Protein AF-A0A7C7FZT1-F1 (afdb_monomer_lite)

Radius of gyration: 14.27 Å; chains: 1; bounding box: 34×37×38 Å

Foldseek 3Di:
DDDLLAAEDQAAEEDAVTQFDNPPQCQDLVDLLSLLPDEPVRTDPVNVVQQVSSHEHHYQYCDAPVSQVNNVNSCVVRPGNYDYYHHQHHSPVVRVPDCSSLVVLVVVLVVVVTAYEYQDVSSCVPCVVVVRYDHD

Sequence (136 aa):
MRNRKTELIKPIFDLDGTVIIGKIGLFNWNNPKAILKLRPEHLTELGVRIKKSEKMFDILTARGSDEKVFIRKALEKIGMNVRRIITVGSKNKELNKNNRVPRKKQWIVKVIQRKLVDNEKRNLKGLIEIGLGELY

Structure (mmCIF, N/CA/C/O backbone):
data_AF-A0A7C7FZT1-F1
#
_entry.id   AF-A0A7C7FZT1-F1
#
loop_
_atom_site.group_PDB
_atom_site.id
_atom_site.type_symbol
_atom_site.label_atom_id
_atom_site.label_alt_id
_atom_site.label_comp_id
_atom_site.label_asym_id
_atom_site.label_entity_id
_atom_site.label_seq_id
_atom_site.pdbx_PDB_ins_code
_atom_site.Cartn_x
_atom_site.Cartn_y
_atom_site.Cartn_z
_atom_site.occupancy
_atom_site.B_iso_or_equiv
_atom_site.auth_seq_id
_atom_site.auth_comp_id
_atom_site.auth_asym_id
_atom_site.auth_atom_id
_atom_site.pdbx_PDB_model_num
ATOM 1 N N . MET A 1 1 ? -21.646 -4.422 20.039 1.00 50.84 1 MET A N 1
ATOM 2 C CA . MET A 1 1 ? -20.202 -4.278 19.718 1.00 50.84 1 MET A CA 1
ATOM 3 C C . MET A 1 1 ? -20.053 -4.071 18.216 1.00 50.84 1 MET A C 1
ATOM 5 O O . MET A 1 1 ? -20.695 -4.799 17.471 1.00 50.84 1 MET A O 1
ATOM 9 N N . ARG A 1 2 ? -19.271 -3.086 17.747 1.00 59.06 2 ARG A N 1
ATOM 10 C CA . ARG A 1 2 ? -19.012 -2.927 16.301 1.00 59.06 2 ARG A CA 1
ATOM 11 C C . ARG A 1 2 ? -18.162 -4.096 15.798 1.00 59.06 2 ARG A C 1
ATOM 13 O O . ARG A 1 2 ? -17.182 -4.465 16.444 1.00 59.06 2 ARG A O 1
ATOM 20 N N . ASN A 1 3 ? -18.537 -4.675 14.659 1.00 73.25 3 ASN A N 1
ATOM 21 C CA . ASN A 1 3 ? -17.762 -5.730 14.015 1.00 73.25 3 ASN A CA 1
ATOM 22 C C . ASN A 1 3 ? -16.466 -5.122 13.454 1.00 73.25 3 ASN A C 1
ATOM 24 O O . ASN A 1 3 ? -16.487 -4.428 12.438 1.00 73.25 3 ASN A O 1
ATOM 28 N N . ARG A 1 4 ? -15.329 -5.368 14.117 1.00 74.94 4 ARG A N 1
ATOM 29 C CA . ARG A 1 4 ? -14.021 -4.828 13.702 1.00 74.94 4 ARG A CA 1
ATOM 30 C C . ARG A 1 4 ? -13.681 -5.189 12.255 1.00 74.94 4 ARG A C 1
ATOM 32 O O . ARG A 1 4 ? -13.077 -4.373 11.566 1.00 74.94 4 ARG A O 1
ATOM 39 N N . LYS A 1 5 ? -14.161 -6.337 11.757 1.00 79.25 5 LYS A N 1
ATOM 40 C CA . LYS A 1 5 ? -13.930 -6.798 10.379 1.00 79.25 5 LYS A CA 1
ATOM 41 C C . LYS A 1 5 ? -14.558 -5.903 9.310 1.00 79.25 5 LYS A C 1
ATOM 43 O O . LYS A 1 5 ? -14.145 -5.979 8.159 1.00 79.25 5 LYS A O 1
ATOM 48 N N . THR A 1 6 ? -15.528 -5.059 9.659 1.00 86.44 6 THR A N 1
ATOM 49 C CA . THR A 1 6 ? -16.170 -4.123 8.720 1.00 86.44 6 THR A CA 1
ATOM 50 C C . THR A 1 6 ? -15.718 -2.676 8.913 1.00 86.44 6 THR A C 1
ATOM 52 O O . THR A 1 6 ? -16.095 -1.807 8.129 1.00 86.44 6 THR A O 1
ATOM 55 N N . GLU A 1 7 ? -14.907 -2.381 9.931 1.00 94.38 7 GLU A N 1
ATOM 56 C CA . GLU A 1 7 ? -14.340 -1.045 10.112 1.00 94.38 7 GLU A CA 1
ATOM 57 C C . GLU A 1 7 ? -13.169 -0.821 9.152 1.00 94.38 7 GLU A C 1
ATOM 59 O O . GLU A 1 7 ? -12.358 -1.716 8.936 1.00 94.38 7 GLU A O 1
ATOM 64 N N . LEU A 1 8 ? -13.061 0.384 8.589 1.00 96.19 8 LEU A N 1
ATOM 65 C CA . LEU A 1 8 ? -11.986 0.762 7.672 1.00 96.19 8 LEU A CA 1
ATOM 66 C C . LEU A 1 8 ? -10.910 1.576 8.397 1.00 96.19 8 LEU A C 1
ATOM 68 O O . LEU A 1 8 ? -11.200 2.607 9.006 1.00 96.19 8 LEU A O 1
ATOM 72 N N . ILE A 1 9 ? -9.652 1.171 8.248 1.00 96.81 9 ILE A N 1
ATOM 73 C CA . ILE A 1 9 ? -8.497 2.006 8.564 1.00 96.81 9 ILE A CA 1
ATOM 74 C C . ILE A 1 9 ? -8.459 3.164 7.561 1.00 96.81 9 ILE A C 1
ATOM 76 O O . ILE A 1 9 ? -8.377 2.956 6.349 1.00 96.81 9 ILE A O 1
ATOM 80 N N . LYS A 1 10 ? -8.573 4.397 8.072 1.00 95.62 10 LYS A N 1
ATOM 81 C CA . LYS A 1 10 ? -8.766 5.593 7.241 1.00 95.62 10 LYS A CA 1
ATOM 82 C C . LYS A 1 10 ? -7.615 5.859 6.262 1.00 95.62 10 LYS A C 1
ATOM 84 O O . LYS A 1 10 ? -7.943 6.199 5.131 1.00 95.62 10 LYS A O 1
ATOM 89 N N . PRO A 1 11 ? -6.322 5.714 6.596 1.00 97.69 11 PRO A N 1
ATOM 90 C CA . PRO A 1 11 ? -5.274 5.849 5.587 1.00 97.69 11 PRO A CA 1
ATOM 91 C C . PRO A 1 11 ? -5.383 4.834 4.440 1.00 97.69 11 PRO A C 1
ATOM 93 O O . PRO A 1 11 ? -6.028 3.790 4.562 1.00 97.69 11 PRO A O 1
ATOM 96 N N . ILE A 1 12 ? -4.762 5.161 3.312 1.00 98.44 12 ILE A N 1
ATOM 97 C CA . ILE A 1 12 ? -4.434 4.216 2.247 1.00 98.44 12 ILE A CA 1
ATOM 98 C C . ILE A 1 12 ? -2.929 3.954 2.294 1.00 98.44 12 ILE A C 1
ATOM 100 O O . ILE A 1 12 ? -2.147 4.876 2.519 1.00 98.44 12 ILE A O 1
ATOM 104 N N . PHE A 1 13 ? -2.523 2.701 2.124 1.00 98.56 13 PHE A N 1
ATOM 105 C CA . PHE A 1 13 ? -1.144 2.286 2.374 1.00 98.56 13 PHE A CA 1
ATOM 106 C C . PHE A 1 13 ? -0.439 1.908 1.078 1.00 98.56 13 PHE A C 1
ATOM 108 O O . PHE A 1 13 ? -1.012 1.196 0.250 1.00 98.56 13 PHE A O 1
ATOM 115 N N . ASP A 1 14 ? 0.812 2.324 0.900 1.00 97.94 14 ASP A N 1
ATOM 116 C CA . ASP A 1 14 ? 1.683 1.610 -0.027 1.00 97.94 14 ASP A CA 1
ATOM 117 C C . ASP A 1 14 ? 1.928 0.171 0.453 1.00 97.94 14 ASP A C 1
ATOM 119 O O . ASP A 1 14 ? 1.663 -0.192 1.599 1.00 97.94 14 ASP A O 1
ATOM 123 N N . LEU A 1 15 ? 2.380 -0.682 -0.460 1.00 96.19 15 LEU A N 1
ATOM 124 C CA . LEU A 1 15 ? 2.624 -2.086 -0.192 1.00 96.19 15 LEU A CA 1
ATOM 125 C C . LEU A 1 15 ? 4.107 -2.393 0.055 1.00 96.19 15 LEU A C 1
ATOM 127 O O . LEU A 1 15 ? 4.416 -3.113 1.001 1.00 96.19 15 LEU A O 1
ATOM 131 N N . ASP A 1 16 ? 5.000 -1.889 -0.795 1.00 93.44 16 ASP A N 1
ATOM 132 C CA . ASP A 1 16 ? 6.379 -2.357 -0.953 1.00 93.44 16 ASP A CA 1
ATOM 133 C C . ASP A 1 16 ? 7.344 -1.487 -0.141 1.00 93.44 16 ASP A C 1
ATOM 135 O O . ASP A 1 16 ? 7.685 -0.370 -0.512 1.00 93.44 16 ASP A O 1
ATOM 139 N N . GLY A 1 17 ? 7.777 -2.009 1.002 1.00 95.25 17 GLY A N 1
ATOM 140 C CA . GLY A 1 17 ? 8.531 -1.273 2.011 1.00 95.25 17 GLY A CA 1
ATOM 141 C C . GLY A 1 17 ? 7.653 -0.536 3.025 1.00 95.25 17 GLY A C 1
ATOM 142 O O . GLY A 1 17 ? 8.191 -0.045 4.012 1.00 95.25 17 GLY A O 1
ATOM 143 N N . THR A 1 18 ? 6.326 -0.517 2.841 1.00 97.94 18 THR A N 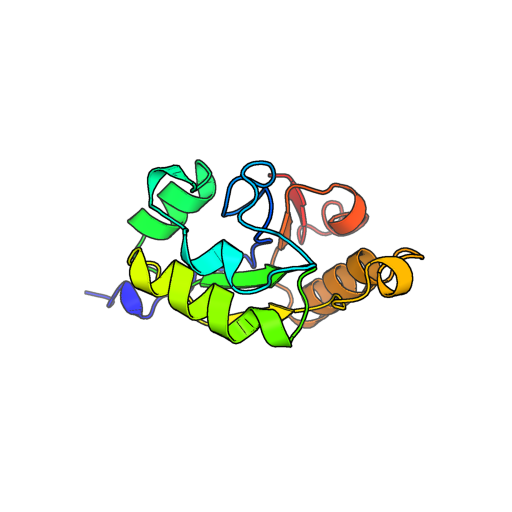1
ATOM 144 C CA . THR A 1 18 ? 5.369 0.069 3.797 1.00 97.94 18 THR A CA 1
ATOM 145 C C . THR A 1 18 ? 4.589 -0.976 4.585 1.00 97.94 18 THR A C 1
ATOM 147 O O . THR A 1 18 ? 4.684 -0.996 5.806 1.00 97.94 18 THR A O 1
ATOM 150 N N . VAL A 1 19 ? 3.828 -1.860 3.931 1.00 98.00 19 VAL A N 1
ATOM 151 C CA . VAL A 1 19 ? 3.086 -2.946 4.613 1.00 98.00 19 VAL A CA 1
ATOM 152 C C . VAL A 1 19 ? 3.903 -4.240 4.638 1.00 98.00 19 VAL A C 1
ATOM 154 O O . VAL A 1 19 ? 3.896 -4.968 5.630 1.00 98.00 19 VAL A O 1
ATOM 157 N N . ILE A 1 20 ? 4.626 -4.520 3.554 1.00 97.50 20 ILE A N 1
ATOM 158 C CA . ILE A 1 20 ? 5.512 -5.676 3.384 1.00 97.50 20 ILE A CA 1
ATOM 159 C C . ILE A 1 20 ? 6.942 -5.159 3.242 1.00 97.50 20 ILE A C 1
ATOM 161 O O . ILE A 1 20 ? 7.168 -4.119 2.634 1.00 97.50 20 ILE A O 1
ATOM 165 N N . ILE A 1 21 ? 7.925 -5.884 3.764 1.00 95.44 21 ILE A N 1
ATOM 166 C CA . ILE A 1 21 ? 9.342 -5.540 3.607 1.00 95.44 21 ILE A CA 1
ATOM 167 C C . ILE A 1 21 ? 9.724 -5.566 2.111 1.00 95.44 21 ILE A C 1
ATOM 169 O O . ILE A 1 21 ? 9.455 -6.538 1.411 1.00 95.44 21 ILE A O 1
ATOM 173 N N . GLY A 1 22 ? 10.367 -4.511 1.599 1.00 77.94 22 GLY A N 1
ATOM 174 C CA . GLY A 1 22 ? 10.545 -4.342 0.147 1.00 77.94 22 GLY A CA 1
ATOM 175 C C . GLY A 1 22 ? 11.739 -5.049 -0.509 1.00 77.94 22 GLY A C 1
ATOM 176 O O . GLY A 1 22 ? 11.797 -5.205 -1.727 1.00 77.94 22 GLY A O 1
ATOM 177 N N . LYS A 1 23 ? 12.705 -5.532 0.284 1.00 79.75 23 LYS A N 1
ATOM 178 C CA . LYS A 1 23 ? 13.981 -6.097 -0.214 1.00 79.75 23 LYS A CA 1
ATOM 179 C C . LYS A 1 23 ? 14.097 -7.624 -0.115 1.00 79.75 23 LYS A C 1
ATOM 181 O O . LYS A 1 23 ? 15.178 -8.167 -0.294 1.00 79.75 23 LYS A O 1
ATOM 186 N N . ILE A 1 24 ? 12.993 -8.326 0.130 1.00 85.00 24 ILE A N 1
ATOM 187 C CA . ILE A 1 24 ? 12.971 -9.792 0.333 1.00 85.00 24 ILE A C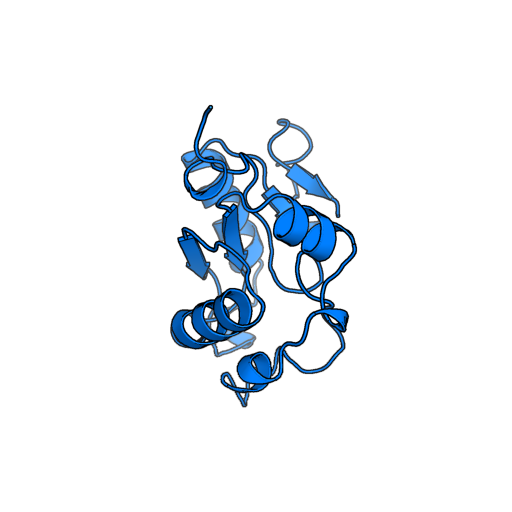A 1
ATOM 188 C C . ILE A 1 24 ? 12.555 -10.587 -0.918 1.00 85.00 24 ILE A C 1
ATOM 190 O O . ILE A 1 24 ? 12.215 -11.763 -0.836 1.00 85.00 24 ILE A O 1
ATOM 194 N N . GLY A 1 25 ? 12.526 -9.953 -2.095 1.00 82.12 25 GLY A N 1
ATOM 195 C CA . GLY A 1 25 ? 12.291 -10.649 -3.367 1.00 82.12 25 GLY A CA 1
ATOM 196 C C . GLY A 1 25 ? 10.851 -11.118 -3.627 1.00 82.12 25 GLY A C 1
ATOM 197 O O . GLY A 1 25 ? 10.595 -11.733 -4.660 1.00 82.12 25 GLY A O 1
ATOM 198 N N . LEU A 1 26 ? 9.882 -10.779 -2.766 1.00 86.81 26 LEU A N 1
ATOM 199 C CA . LEU A 1 26 ? 8.444 -11.044 -2.994 1.00 86.81 26 LEU A CA 1
ATOM 200 C C . LEU A 1 26 ? 7.841 -10.232 -4.152 1.00 86.81 26 LEU A C 1
ATOM 202 O O . LEU A 1 26 ? 6.699 -10.423 -4.555 1.00 86.81 26 LEU A O 1
ATOM 206 N N . PHE A 1 27 ? 8.637 -9.322 -4.680 1.00 85.25 27 PHE A N 1
ATOM 207 C CA . PHE A 1 27 ? 8.249 -8.151 -5.435 1.00 85.25 27 PHE A CA 1
ATOM 208 C C . PHE A 1 27 ? 8.951 -8.143 -6.795 1.00 85.25 27 PHE A C 1
ATOM 210 O O . PHE A 1 27 ? 9.524 -7.145 -7.239 1.00 85.25 27 PHE A O 1
ATOM 217 N N . ASN A 1 28 ? 8.920 -9.308 -7.444 1.00 84.31 28 ASN A N 1
ATOM 218 C CA . ASN A 1 28 ? 9.655 -9.610 -8.662 1.00 84.31 28 ASN A CA 1
ATOM 219 C C . ASN A 1 28 ? 8.826 -9.290 -9.916 1.00 84.31 28 ASN A C 1
ATOM 221 O O . ASN A 1 28 ? 7.838 -9.959 -10.203 1.00 84.31 28 ASN A O 1
ATOM 225 N N . TRP A 1 29 ? 9.281 -8.313 -10.701 1.00 76.62 29 TRP A N 1
ATOM 226 C CA . TRP A 1 29 ? 8.631 -7.894 -11.949 1.00 76.62 29 TRP A CA 1
ATOM 227 C C . TRP A 1 29 ? 8.556 -9.001 -13.011 1.00 76.62 29 TRP A C 1
ATOM 229 O O . TRP A 1 29 ? 7.603 -9.043 -13.783 1.00 76.62 29 TRP A O 1
ATOM 239 N N . ASN A 1 30 ? 9.516 -9.928 -13.010 1.00 83.69 30 ASN A N 1
ATOM 240 C CA . ASN A 1 30 ? 9.545 -11.072 -13.925 1.00 83.69 30 ASN A CA 1
ATOM 241 C C . ASN A 1 30 ? 8.722 -12.256 -13.397 1.00 83.69 30 ASN A C 1
ATOM 243 O O . ASN A 1 30 ? 8.455 -13.205 -14.128 1.00 83.69 30 ASN A O 1
ATOM 247 N N . ASN A 1 31 ? 8.320 -12.220 -12.123 1.00 87.25 31 ASN A N 1
ATOM 248 C CA . ASN A 1 31 ? 7.491 -13.245 -11.507 1.00 87.25 31 ASN A CA 1
ATOM 249 C C . ASN A 1 31 ? 6.461 -12.625 -10.543 1.00 87.25 31 ASN A C 1
ATOM 251 O O . ASN A 1 31 ? 6.658 -12.665 -9.325 1.00 87.25 31 ASN A O 1
ATOM 255 N N . PRO A 1 32 ? 5.321 -12.137 -11.068 1.00 86.44 32 PRO A N 1
ATOM 256 C CA . PRO A 1 32 ? 4.191 -11.638 -10.277 1.00 86.44 32 PRO A CA 1
ATOM 257 C C . PRO A 1 32 ? 3.704 -12.578 -9.166 1.00 86.44 32 PRO A C 1
ATOM 259 O O . PRO A 1 32 ? 3.132 -12.132 -8.174 1.00 86.44 32 PRO A O 1
ATOM 262 N N . LYS A 1 33 ? 3.917 -13.894 -9.309 1.00 92.38 33 LYS A N 1
ATOM 263 C CA . LYS A 1 33 ? 3.511 -14.898 -8.314 1.00 92.38 33 LYS A CA 1
ATOM 264 C C . LYS A 1 33 ? 4.474 -14.987 -7.129 1.00 92.38 33 LYS A C 1
ATOM 266 O O . LYS A 1 33 ? 4.142 -15.659 -6.156 1.00 92.38 33 LYS A O 1
ATOM 271 N N . ALA A 1 34 ? 5.634 -14.326 -7.168 1.00 92.31 34 ALA A N 1
ATOM 272 C CA . ALA A 1 34 ? 6.602 -14.338 -6.069 1.00 92.31 34 ALA A CA 1
ATOM 273 C C . ALA A 1 34 ? 5.970 -13.906 -4.734 1.00 92.31 34 ALA A C 1
ATOM 275 O O . ALA A 1 34 ? 6.268 -14.501 -3.698 1.00 92.31 34 ALA A O 1
ATOM 276 N N . ILE A 1 35 ? 5.020 -12.966 -4.771 1.00 94.38 35 ILE A N 1
ATOM 277 C CA . ILE A 1 35 ? 4.294 -12.495 -3.587 1.00 94.38 35 ILE A CA 1
ATOM 278 C C . ILE A 1 35 ? 3.475 -13.589 -2.893 1.00 94.38 35 ILE A C 1
ATOM 280 O O . ILE A 1 35 ? 3.203 -13.487 -1.704 1.00 94.38 35 ILE A O 1
ATOM 284 N N . LEU A 1 36 ? 3.128 -14.686 -3.572 1.00 96.25 36 LEU A N 1
ATOM 285 C CA . LEU A 1 36 ? 2.405 -15.807 -2.954 1.00 96.25 36 LEU A CA 1
ATOM 286 C C . LEU A 1 36 ? 3.235 -16.545 -1.888 1.00 96.25 36 LEU A C 1
ATOM 288 O O . LEU A 1 36 ? 2.679 -17.315 -1.103 1.00 96.25 36 LEU A O 1
ATOM 292 N N . LYS A 1 37 ? 4.552 -16.295 -1.840 1.00 96.25 37 LYS A N 1
ATOM 293 C CA . LYS A 1 37 ? 5.459 -16.750 -0.777 1.00 96.25 37 LYS A CA 1
ATOM 294 C C . LYS A 1 37 ? 5.429 -15.845 0.465 1.00 96.25 37 LYS A C 1
ATOM 296 O O . LYS A 1 37 ? 6.246 -16.030 1.363 1.00 96.25 37 LYS A O 1
ATOM 301 N N . LEU A 1 38 ? 4.533 -14.855 0.521 1.00 97.06 38 LEU A N 1
ATOM 302 C CA . LEU A 1 38 ? 4.352 -13.994 1.687 1.00 97.06 38 LEU A CA 1
ATOM 303 C C . LEU A 1 38 ? 4.036 -14.827 2.940 1.00 97.06 38 LEU A C 1
ATOM 305 O O . LEU A 1 38 ? 3.214 -15.744 2.902 1.00 97.06 38 LEU A O 1
ATOM 309 N N . ARG A 1 39 ? 4.691 -14.475 4.048 1.00 96.94 39 ARG A N 1
ATOM 310 C CA . ARG A 1 39 ? 4.527 -15.067 5.378 1.00 96.94 39 ARG A CA 1
ATOM 311 C C . ARG A 1 39 ? 4.442 -13.939 6.413 1.00 96.94 39 ARG A C 1
ATOM 313 O O . ARG A 1 39 ? 4.867 -12.825 6.099 1.00 96.94 39 ARG A O 1
ATOM 320 N N . PRO A 1 40 ? 3.887 -14.174 7.614 1.00 96.31 40 PRO A N 1
ATOM 321 C CA . PRO A 1 40 ? 3.744 -13.129 8.626 1.00 96.31 40 PRO A CA 1
ATOM 322 C C . PRO A 1 40 ? 5.049 -12.404 8.990 1.00 96.31 40 PRO A C 1
ATOM 324 O O . PRO A 1 40 ? 5.000 -11.202 9.230 1.00 96.31 40 PRO A O 1
ATOM 327 N N . GLU A 1 41 ? 6.205 -13.078 8.973 1.00 96.50 41 GLU A N 1
ATOM 328 C CA . GLU A 1 41 ? 7.508 -12.459 9.274 1.00 96.50 41 GLU A CA 1
ATOM 329 C C . GLU A 1 41 ? 8.004 -11.475 8.198 1.00 96.50 41 GLU A C 1
ATOM 331 O O . GLU A 1 41 ? 8.954 -10.732 8.416 1.00 96.50 41 GLU A O 1
ATOM 336 N N . HIS A 1 42 ? 7.361 -11.450 7.030 1.00 97.88 42 HIS A N 1
ATOM 337 C CA . HIS A 1 42 ? 7.679 -10.527 5.941 1.00 97.88 42 HIS A CA 1
ATOM 338 C C . HIS A 1 42 ? 6.937 -9.183 6.056 1.00 97.88 42 HIS A C 1
ATOM 340 O O . HIS A 1 42 ? 7.108 -8.307 5.202 1.00 97.88 42 HIS A O 1
ATOM 346 N N . LEU A 1 43 ? 6.073 -9.026 7.062 1.00 97.94 43 LEU A N 1
ATOM 347 C CA . LEU A 1 43 ? 5.392 -7.767 7.342 1.00 97.94 43 LEU A CA 1
ATOM 348 C C . LEU A 1 43 ? 6.353 -6.771 7.988 1.00 97.94 43 LEU A C 1
ATOM 350 O O . LEU A 1 43 ? 7.201 -7.132 8.799 1.00 97.94 43 LEU A O 1
ATOM 354 N N . THR A 1 44 ? 6.177 -5.496 7.664 1.00 98.19 44 THR A N 1
ATOM 355 C CA . THR A 1 44 ? 6.797 -4.413 8.433 1.00 98.19 44 THR A CA 1
ATOM 356 C C . THR A 1 44 ? 6.098 -4.259 9.792 1.00 98.19 44 THR A C 1
ATOM 358 O O . THR A 1 44 ? 5.030 -4.840 10.018 1.00 98.19 44 THR A O 1
ATOM 361 N N . GLU A 1 45 ? 6.624 -3.426 10.696 1.00 97.94 45 GLU A N 1
ATOM 362 C CA . GLU A 1 45 ? 5.924 -3.110 11.950 1.00 97.94 45 GLU A CA 1
ATOM 363 C C . GLU A 1 45 ? 4.509 -2.566 11.715 1.00 97.94 45 GLU A C 1
ATOM 365 O O . GLU A 1 45 ? 3.558 -2.981 12.384 1.00 97.94 45 GLU A O 1
ATOM 370 N N . LEU A 1 46 ? 4.341 -1.674 10.733 1.00 98.31 46 LEU A N 1
ATOM 371 C CA . LEU A 1 46 ? 3.025 -1.184 10.334 1.00 98.31 46 LEU A CA 1
ATOM 372 C C . LEU A 1 46 ? 2.141 -2.309 9.790 1.00 98.31 46 LEU A C 1
ATOM 374 O O . LEU A 1 46 ? 0.974 -2.399 10.174 1.00 98.31 46 LEU A O 1
ATOM 378 N N . GLY A 1 47 ? 2.685 -3.203 8.961 1.00 98.12 47 GLY A N 1
ATOM 379 C CA . GLY A 1 47 ? 1.969 -4.385 8.480 1.00 98.12 47 GLY A CA 1
ATOM 380 C C . GLY A 1 47 ? 1.461 -5.269 9.624 1.00 98.12 47 GLY A C 1
ATOM 381 O O . GLY A 1 47 ? 0.300 -5.687 9.617 1.00 98.12 47 GLY A O 1
ATOM 382 N N . VAL A 1 48 ? 2.282 -5.482 10.659 1.00 98.44 48 VAL A N 1
ATOM 383 C CA . VAL A 1 48 ? 1.894 -6.215 11.875 1.00 98.44 48 VAL A CA 1
ATOM 384 C C . VAL A 1 48 ? 0.762 -5.498 12.616 1.00 98.44 48 VAL A C 1
ATOM 386 O O . VAL A 1 48 ? -0.201 -6.150 13.028 1.00 98.44 48 VAL A O 1
ATOM 389 N N . ARG A 1 49 ? 0.827 -4.168 12.763 1.00 98.06 49 ARG A N 1
ATOM 390 C CA . ARG A 1 49 ? -0.235 -3.372 13.411 1.00 98.06 49 ARG A CA 1
ATOM 391 C C . ARG A 1 49 ? -1.552 -3.439 12.634 1.00 98.06 49 ARG A C 1
ATOM 393 O O . ARG A 1 49 ? -2.600 -3.663 13.239 1.00 98.06 49 ARG A O 1
ATOM 400 N N . ILE A 1 50 ? -1.507 -3.322 11.304 1.00 97.75 50 ILE A N 1
ATOM 401 C CA . ILE A 1 50 ? -2.683 -3.468 10.433 1.00 97.75 50 ILE A CA 1
ATOM 402 C C . ILE A 1 50 ? -3.292 -4.862 10.605 1.00 97.75 50 ILE A C 1
ATOM 404 O O . ILE A 1 50 ? -4.490 -4.968 10.868 1.00 97.75 50 ILE A O 1
ATOM 408 N N . LYS A 1 51 ? -2.476 -5.923 10.541 1.00 97.06 51 LYS A N 1
ATOM 409 C CA . LYS A 1 51 ? -2.933 -7.307 10.738 1.00 97.06 51 LYS A CA 1
ATOM 410 C C . LYS A 1 51 ? -3.612 -7.495 12.097 1.00 97.06 51 LYS A C 1
ATOM 412 O O . LYS A 1 51 ? -4.714 -8.029 12.149 1.00 97.06 51 LYS A O 1
ATOM 417 N N . LYS A 1 52 ? -2.994 -7.019 13.185 1.00 97.00 52 LYS A N 1
ATOM 418 C CA . LYS A 1 52 ? -3.547 -7.109 14.551 1.00 97.00 52 LYS A CA 1
ATOM 419 C C . LYS A 1 52 ? -4.856 -6.336 14.734 1.00 97.00 52 LYS A C 1
ATOM 421 O O . LYS A 1 52 ? -5.626 -6.669 15.625 1.00 97.00 52 LYS A O 1
ATOM 426 N N . SER A 1 53 ? -5.108 -5.306 13.927 1.00 95.69 53 SER A N 1
ATOM 427 C CA . SER A 1 53 ? -6.337 -4.515 14.038 1.00 95.69 53 SER A CA 1
ATOM 428 C C . SER A 1 53 ? -7.595 -5.271 13.594 1.00 95.69 53 SER A C 1
ATOM 430 O O . SER A 1 53 ? -8.691 -4.884 13.993 1.00 95.69 53 SER A O 1
ATOM 432 N N . GLU A 1 54 ? -7.443 -6.297 12.741 1.00 95.38 54 GLU A N 1
ATOM 433 C CA . GLU A 1 54 ? -8.521 -7.043 12.060 1.00 95.38 54 GLU A CA 1
ATOM 434 C C . GLU A 1 54 ? -9.445 -6.188 11.166 1.00 95.38 54 GLU A C 1
ATOM 436 O O . GLU A 1 54 ? -10.371 -6.701 10.525 1.00 95.38 54 GLU A O 1
ATOM 441 N N . LYS A 1 55 ? -9.180 -4.881 11.087 1.00 96.81 55 LYS A N 1
ATOM 442 C CA . LYS A 1 55 ? -9.936 -3.912 10.301 1.00 96.81 55 LYS A CA 1
ATOM 443 C C . LYS A 1 55 ? -9.607 -4.031 8.822 1.00 96.81 55 LYS A C 1
ATOM 445 O O . LYS A 1 55 ? -8.508 -4.428 8.433 1.00 96.81 55 LYS A O 1
ATOM 450 N N . MET A 1 56 ? -10.557 -3.614 7.997 1.00 97.75 56 MET A N 1
ATOM 451 C CA . MET A 1 56 ? -10.324 -3.430 6.576 1.00 97.75 56 MET A CA 1
ATOM 452 C C . MET A 1 56 ? -9.289 -2.337 6.330 1.00 97.75 56 MET A C 1
ATOM 454 O O . MET A 1 56 ? -9.288 -1.304 7.000 1.00 97.75 56 MET A O 1
ATOM 458 N N . PHE A 1 57 ? -8.470 -2.506 5.301 1.00 98.38 57 PHE A N 1
ATOM 459 C CA . PHE A 1 57 ? -7.581 -1.457 4.807 1.00 98.38 57 PHE A CA 1
ATOM 460 C C . PHE A 1 57 ? -7.491 -1.488 3.284 1.00 98.38 57 PHE A C 1
ATOM 462 O O . PHE A 1 57 ? -7.827 -2.486 2.640 1.00 98.38 57 PHE A O 1
ATOM 469 N N . ASP A 1 58 ? -7.051 -0.370 2.715 1.00 98.44 58 ASP A N 1
ATOM 470 C CA . ASP A 1 58 ? -6.849 -0.233 1.279 1.00 98.44 58 ASP A CA 1
ATOM 471 C C . ASP A 1 58 ? -5.368 -0.053 0.955 1.00 98.44 58 ASP A C 1
ATOM 473 O O . ASP A 1 58 ? -4.620 0.562 1.717 1.00 98.44 58 ASP A O 1
ATOM 477 N N . ILE A 1 59 ? -4.978 -0.542 -0.217 1.00 98.38 59 ILE A N 1
ATOM 478 C CA . ILE A 1 59 ? -3.619 -0.470 -0.746 1.00 98.38 59 ILE A CA 1
ATOM 479 C C . ILE A 1 59 ? -3.582 0.433 -1.982 1.00 98.38 59 ILE A C 1
ATOM 481 O O . ILE A 1 59 ? -4.439 0.316 -2.863 1.00 98.38 59 ILE A O 1
ATOM 485 N N . LEU A 1 60 ? -2.550 1.271 -2.079 1.00 98.00 60 LEU A N 1
ATOM 486 C CA . LEU A 1 60 ? -2.186 2.065 -3.250 1.00 98.00 60 LEU A CA 1
ATOM 487 C C . LEU A 1 60 ? -0.735 1.778 -3.640 1.00 98.00 60 LEU A C 1
ATOM 489 O O . LEU A 1 60 ? 0.198 2.361 -3.095 1.00 98.00 60 LEU A O 1
ATOM 493 N N . THR A 1 61 ? -0.547 0.891 -4.612 1.00 95.00 61 THR A N 1
ATOM 494 C CA . THR A 1 61 ? 0.761 0.312 -4.930 1.00 95.00 61 THR A CA 1
ATOM 495 C C . THR A 1 61 ? 1.245 0.668 -6.333 1.00 95.00 61 THR A C 1
ATOM 497 O O . THR A 1 61 ? 0.462 0.797 -7.278 1.00 95.00 61 THR A O 1
ATOM 500 N N . ALA A 1 62 ? 2.565 0.786 -6.482 1.00 92.00 62 ALA A N 1
ATOM 501 C CA . ALA A 1 62 ? 3.246 0.953 -7.766 1.00 92.00 62 ALA A CA 1
ATOM 502 C C . ALA A 1 62 ? 3.252 -0.319 -8.642 1.00 92.00 62 ALA A C 1
ATOM 504 O O . ALA A 1 62 ? 3.830 -0.305 -9.723 1.00 92.00 62 ALA A O 1
ATOM 505 N N . ARG A 1 63 ? 2.637 -1.414 -8.184 1.00 90.38 63 ARG A N 1
ATOM 506 C CA . ARG A 1 63 ? 2.550 -2.697 -8.896 1.00 90.38 63 ARG A CA 1
ATOM 507 C C . ARG A 1 63 ? 1.613 -2.639 -10.103 1.00 90.38 63 ARG A C 1
ATOM 509 O O . ARG A 1 63 ? 0.775 -1.736 -10.201 1.00 90.38 63 ARG A O 1
ATOM 516 N N . GLY A 1 64 ? 1.771 -3.603 -11.009 1.00 88.44 64 GLY A N 1
ATOM 517 C CA . GLY A 1 64 ? 0.915 -3.797 -12.178 1.00 88.44 64 GLY A CA 1
ATOM 518 C C . GLY A 1 64 ? -0.478 -4.318 -11.815 1.00 88.44 64 GLY A C 1
ATOM 519 O O . GLY A 1 64 ? -0.681 -4.948 -10.776 1.00 88.44 64 GLY A O 1
ATOM 520 N N . SER A 1 65 ? -1.464 -4.056 -12.675 1.00 88.75 65 SER A N 1
ATOM 521 C CA . SER A 1 65 ? -2.858 -4.481 -12.465 1.00 88.75 65 SER A CA 1
ATOM 522 C C . SER A 1 65 ? -3.038 -6.001 -12.424 1.00 88.75 65 SER A C 1
ATOM 524 O O . SER A 1 65 ? -3.916 -6.498 -11.721 1.00 88.75 65 SER A O 1
ATOM 526 N N . ASP A 1 66 ? -2.191 -6.745 -13.125 1.00 86.69 66 ASP A N 1
ATOM 527 C CA . ASP A 1 66 ? -2.143 -8.206 -13.129 1.00 86.69 66 ASP A CA 1
ATOM 528 C C . ASP A 1 66 ? -1.657 -8.797 -11.799 1.00 86.69 66 ASP A C 1
ATOM 530 O O . ASP A 1 66 ? -2.054 -9.900 -11.430 1.00 86.69 66 ASP A O 1
ATOM 534 N N . GLU A 1 67 ? -0.839 -8.058 -11.045 1.00 89.44 67 GLU A N 1
ATOM 535 C CA . GLU A 1 67 ? -0.332 -8.498 -9.743 1.00 89.44 67 GLU A CA 1
ATOM 536 C C . GLU A 1 67 ? -1.425 -8.440 -8.663 1.00 89.44 67 GLU A C 1
ATOM 538 O O . GLU A 1 67 ? -1.336 -9.122 -7.641 1.00 89.44 67 GLU A O 1
ATOM 543 N N . LYS A 1 68 ? -2.497 -7.668 -8.896 1.00 93.44 68 LYS A N 1
ATOM 544 C CA . LYS A 1 68 ? -3.586 -7.420 -7.939 1.00 93.44 68 LYS A CA 1
ATOM 545 C C . LYS A 1 68 ? -4.192 -8.701 -7.368 1.00 93.44 68 LYS A C 1
ATOM 547 O O . LYS A 1 68 ? -4.458 -8.765 -6.167 1.00 93.44 68 LYS A O 1
ATOM 552 N N . VAL A 1 69 ? -4.407 -9.718 -8.208 1.00 95.19 69 VAL A N 1
ATOM 553 C CA . VAL A 1 69 ? -4.982 -11.000 -7.767 1.00 95.19 69 VAL A CA 1
ATOM 554 C C . VAL A 1 69 ? -4.024 -11.758 -6.846 1.00 95.19 69 VAL A C 1
ATOM 556 O O . VAL A 1 69 ? -4.462 -12.344 -5.858 1.00 95.19 69 VAL A O 1
ATOM 559 N N . PHE A 1 70 ? -2.719 -11.715 -7.120 1.00 95.94 70 PHE A N 1
ATOM 560 C CA . PHE A 1 70 ? -1.712 -12.400 -6.310 1.00 95.94 70 PHE A CA 1
ATOM 561 C C . PHE A 1 70 ?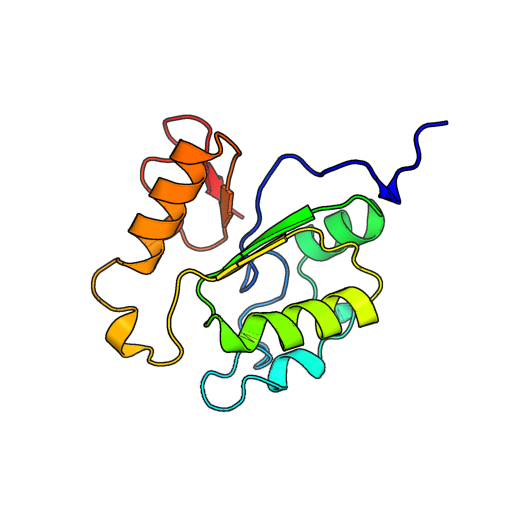 -1.465 -11.669 -4.992 1.00 95.94 70 PHE A C 1
ATOM 563 O O . PHE A 1 70 ? -1.395 -12.321 -3.955 1.00 95.94 70 PHE A O 1
ATOM 570 N N . ILE A 1 71 ? -1.428 -10.332 -5.014 1.00 96.50 71 ILE A N 1
ATOM 571 C CA . ILE A 1 71 ? -1.333 -9.493 -3.812 1.00 96.50 71 ILE A CA 1
ATOM 572 C C . ILE A 1 71 ? -2.501 -9.792 -2.867 1.00 96.50 71 ILE A C 1
ATOM 574 O O . ILE A 1 71 ? -2.281 -10.054 -1.686 1.00 96.50 71 ILE A O 1
ATOM 578 N N . ARG A 1 72 ? -3.738 -9.804 -3.389 1.00 97.94 72 ARG A N 1
ATOM 579 C CA . ARG A 1 72 ? -4.930 -10.134 -2.597 1.00 97.94 72 ARG A CA 1
ATOM 580 C C . ARG A 1 72 ? -4.805 -11.512 -1.951 1.00 97.94 72 ARG A C 1
ATOM 582 O O . ARG A 1 72 ? -4.871 -11.610 -0.731 1.00 97.94 72 ARG A O 1
ATOM 589 N N . LYS A 1 73 ? -4.562 -12.549 -2.764 1.00 98.00 73 LYS A N 1
ATOM 590 C CA . LYS A 1 73 ? -4.432 -13.933 -2.283 1.00 98.00 73 LYS A CA 1
ATOM 591 C C . LYS A 1 73 ? -3.344 -14.072 -1.217 1.00 98.00 73 LYS A C 1
ATOM 593 O O . LYS A 1 73 ? -3.553 -14.761 -0.227 1.00 98.00 73 LYS A O 1
ATOM 598 N N . ALA A 1 74 ? -2.196 -13.422 -1.406 1.00 97.38 74 ALA A N 1
ATOM 599 C CA . ALA A 1 74 ? -1.081 -13.472 -0.466 1.00 97.38 74 ALA A CA 1
ATOM 600 C C . ALA A 1 74 ? -1.430 -12.848 0.895 1.00 97.38 74 ALA A C 1
ATOM 602 O O . ALA A 1 74 ? -1.152 -13.447 1.931 1.00 97.38 74 ALA A O 1
ATOM 603 N N . LEU A 1 75 ? -2.058 -11.668 0.896 1.00 98.00 75 LEU A N 1
ATOM 604 C CA . LEU A 1 75 ? -2.441 -10.955 2.118 1.00 98.00 75 LEU A CA 1
ATOM 605 C C . LEU A 1 75 ? -3.581 -11.662 2.865 1.00 98.00 75 LEU A C 1
ATOM 607 O O . LEU A 1 75 ? -3.511 -11.828 4.081 1.00 98.00 75 LEU A O 1
ATOM 611 N N . GLU A 1 76 ? -4.598 -12.137 2.145 1.00 97.56 76 GLU A N 1
ATOM 612 C CA . GLU A 1 76 ? -5.711 -12.893 2.734 1.00 97.56 76 GLU A CA 1
ATOM 613 C C . GLU A 1 76 ? -5.229 -14.227 3.328 1.00 97.56 76 GLU A C 1
ATOM 615 O O . GLU A 1 76 ? -5.641 -14.588 4.429 1.00 97.56 76 GLU A O 1
ATOM 620 N N . LYS A 1 77 ? -4.273 -14.912 2.677 1.00 97.88 77 LYS A N 1
ATOM 621 C CA . LYS A 1 77 ? -3.660 -16.151 3.189 1.00 97.88 77 LYS A CA 1
ATOM 622 C C . LYS A 1 77 ? -2.996 -15.971 4.557 1.00 97.88 77 LYS A C 1
ATOM 624 O O . LYS A 1 77 ? -3.011 -16.897 5.361 1.00 97.88 77 LYS A O 1
ATOM 629 N N . ILE A 1 78 ? -2.420 -14.800 4.833 1.00 97.44 78 ILE A N 1
ATOM 630 C CA . ILE A 1 78 ? -1.819 -14.493 6.141 1.00 97.44 78 ILE A CA 1
ATOM 631 C C . ILE A 1 78 ? -2.807 -13.818 7.109 1.00 97.44 78 ILE A C 1
ATOM 633 O O . ILE A 1 78 ? -2.393 -13.301 8.147 1.00 97.44 78 ILE A O 1
ATOM 637 N N . GLY A 1 79 ? -4.106 -13.819 6.791 1.00 96.81 79 GLY A N 1
ATOM 638 C CA . GLY A 1 79 ? -5.175 -13.330 7.661 1.00 96.81 79 GLY A CA 1
ATOM 639 C C . GLY A 1 79 ? -5.361 -11.812 7.662 1.00 96.81 79 GLY A C 1
ATOM 640 O O . GLY A 1 79 ? -5.888 -11.269 8.630 1.00 96.81 79 GLY A O 1
ATOM 641 N N . MET A 1 80 ? -4.913 -11.100 6.623 1.00 97.94 80 MET A N 1
ATOM 642 C CA . MET A 1 80 ? -5.142 -9.658 6.502 1.00 97.94 80 MET A CA 1
ATOM 643 C C . MET A 1 80 ? -6.457 -9.353 5.778 1.00 97.94 80 MET A C 1
ATOM 645 O O . MET A 1 80 ? -6.785 -9.955 4.759 1.00 97.94 80 MET A O 1
ATOM 649 N N . ASN A 1 81 ? -7.190 -8.361 6.282 1.00 97.12 81 ASN A N 1
ATOM 650 C CA . ASN A 1 81 ? -8.508 -7.980 5.781 1.00 97.12 81 ASN A CA 1
ATOM 651 C C . ASN A 1 81 ? -8.396 -6.870 4.716 1.00 97.12 81 ASN A C 1
ATOM 653 O O . ASN A 1 81 ? -8.598 -5.685 4.979 1.00 97.12 81 ASN A O 1
ATOM 657 N N . VAL A 1 82 ? -7.981 -7.234 3.501 1.00 97.44 82 VAL A N 1
ATOM 658 C CA . VAL A 1 82 ? -7.776 -6.266 2.412 1.00 97.44 82 VAL A CA 1
ATOM 659 C C . VAL A 1 82 ? -9.100 -5.926 1.736 1.00 97.44 82 VAL A C 1
ATOM 661 O O . VAL A 1 82 ? -9.710 -6.770 1.078 1.00 97.44 82 VAL A O 1
ATOM 664 N N . ARG A 1 83 ? -9.505 -4.655 1.771 1.00 97.38 83 ARG A N 1
ATOM 665 C CA . ARG A 1 83 ? -10.720 -4.198 1.088 1.00 97.38 83 ARG A CA 1
ATOM 666 C C . ARG A 1 83 ? -10.440 -3.867 -0.373 1.00 97.38 83 ARG A C 1
ATOM 668 O O . ARG A 1 83 ? -10.908 -4.576 -1.268 1.00 97.38 83 ARG A O 1
ATOM 675 N N . ARG A 1 84 ? -9.648 -2.826 -0.653 1.00 97.12 84 ARG A N 1
ATOM 676 C CA . ARG A 1 84 ? -9.291 -2.414 -2.025 1.00 97.12 84 ARG A CA 1
ATOM 677 C C . ARG A 1 84 ? -7.789 -2.483 -2.273 1.00 97.12 84 ARG A C 1
ATOM 679 O O . ARG A 1 84 ? -6.985 -2.172 -1.408 1.00 97.12 84 ARG A O 1
ATOM 686 N N . ILE A 1 85 ? -7.430 -2.827 -3.509 1.00 97.94 85 ILE A N 1
ATOM 687 C CA . ILE A 1 85 ? -6.065 -2.724 -4.035 1.00 97.94 85 ILE A CA 1
ATOM 688 C C . ILE A 1 85 ? -6.133 -1.871 -5.298 1.00 97.94 85 ILE A C 1
ATOM 690 O O . ILE A 1 85 ? -6.825 -2.230 -6.262 1.00 97.94 85 ILE A O 1
ATOM 694 N N . ILE A 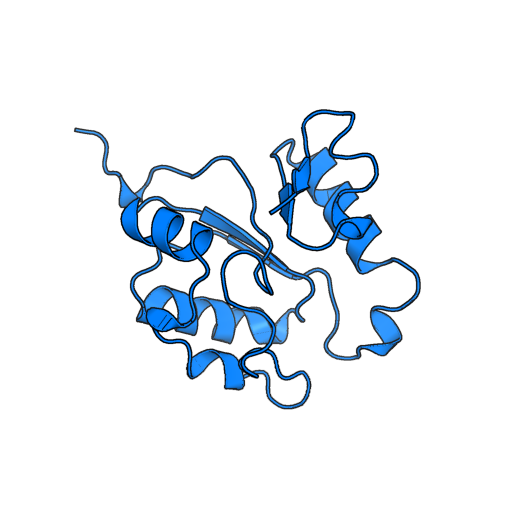1 86 ? -5.432 -0.743 -5.272 1.00 97.00 86 ILE A N 1
ATOM 695 C CA . ILE A 1 86 ? -5.308 0.204 -6.372 1.00 97.00 86 ILE A CA 1
ATOM 696 C C . ILE A 1 86 ? -3.872 0.133 -6.887 1.00 97.00 86 ILE A C 1
ATOM 698 O O . ILE A 1 86 ? -2.920 0.440 -6.174 1.00 97.00 86 ILE A O 1
ATOM 702 N N . THR A 1 87 ? -3.725 -0.299 -8.131 1.00 94.31 87 THR A N 1
ATOM 703 C CA . THR A 1 87 ? -2.445 -0.462 -8.828 1.00 94.31 87 THR A CA 1
ATOM 704 C C . THR A 1 87 ? -2.244 0.716 -9.769 1.00 94.31 87 THR A C 1
ATOM 706 O O . THR A 1 87 ? -3.099 0.962 -10.623 1.00 94.31 87 THR A O 1
ATOM 709 N N . VAL A 1 88 ? -1.147 1.460 -9.624 1.00 93.06 88 VAL A N 1
ATOM 710 C CA . VAL A 1 88 ? -0.876 2.652 -10.453 1.00 93.06 88 VAL A CA 1
ATOM 711 C C . VAL A 1 88 ? 0.304 2.504 -11.407 1.00 93.06 88 VAL A C 1
ATOM 713 O O . VAL A 1 88 ? 0.475 3.363 -12.281 1.00 93.06 88 VAL A O 1
ATOM 716 N N . GLY A 1 89 ? 1.098 1.442 -11.259 1.00 86.94 89 GLY A N 1
ATOM 717 C CA . GLY A 1 89 ? 2.216 1.156 -12.148 1.00 86.94 89 GLY A CA 1
ATOM 718 C C . GLY A 1 89 ? 1.878 0.156 -13.247 1.00 86.94 89 GLY A C 1
ATOM 719 O O . GLY A 1 89 ? 0.738 -0.267 -13.434 1.00 86.94 89 GLY A O 1
ATOM 720 N N . SER A 1 90 ? 2.909 -0.177 -14.007 1.00 79.31 90 SER A N 1
ATOM 721 C CA . SER A 1 90 ? 2.916 -1.123 -15.115 1.00 79.31 90 SER A CA 1
ATOM 722 C C . SER A 1 90 ? 3.940 -2.220 -14.851 1.00 79.31 90 SER A C 1
ATOM 724 O O . SER A 1 90 ? 4.946 -1.962 -14.193 1.00 79.31 90 SER A O 1
ATOM 726 N N . LYS A 1 91 ? 3.730 -3.414 -15.422 1.00 69.19 91 LYS A N 1
ATOM 727 C CA . LYS A 1 91 ? 4.735 -4.492 -15.420 1.00 69.19 91 LYS A CA 1
ATOM 728 C C . LYS A 1 91 ? 6.062 -4.049 -16.034 1.00 69.19 91 LYS A C 1
ATOM 730 O O . LYS A 1 91 ? 7.127 -4.488 -15.618 1.00 69.19 91 LYS A O 1
ATOM 735 N N . ASN A 1 92 ? 5.992 -3.171 -17.036 1.00 72.00 92 ASN A N 1
ATOM 736 C CA . ASN A 1 92 ? 7.176 -2.609 -17.659 1.00 72.00 92 ASN A CA 1
ATOM 737 C C . ASN A 1 92 ? 7.704 -1.461 -16.783 1.00 72.00 92 ASN A C 1
ATOM 739 O O . ASN A 1 92 ? 7.139 -0.364 -16.767 1.00 72.00 92 ASN A O 1
ATOM 743 N N . LYS A 1 93 ? 8.813 -1.716 -16.074 1.00 67.06 93 LYS A N 1
ATOM 744 C CA . LYS A 1 93 ? 9.507 -0.731 -15.227 1.00 67.06 93 LYS A CA 1
ATOM 745 C C . LYS A 1 93 ? 9.859 0.548 -15.991 1.00 67.06 93 LYS A C 1
ATOM 747 O O . LYS A 1 93 ? 9.867 1.625 -15.400 1.00 67.06 93 LYS A O 1
ATOM 752 N N . GLU A 1 94 ? 10.102 0.460 -17.294 1.00 67.50 94 GLU A N 1
ATOM 753 C CA . GLU A 1 94 ? 10.378 1.626 -18.127 1.00 67.50 94 GLU A CA 1
ATOM 754 C C . GLU A 1 94 ? 9.159 2.529 -18.301 1.00 67.50 94 GLU A C 1
ATOM 756 O O . GLU A 1 94 ? 9.296 3.747 -18.284 1.00 67.50 94 GLU A O 1
ATOM 761 N N . LEU A 1 95 ? 7.953 1.958 -18.342 1.00 69.69 95 LEU A N 1
ATOM 762 C CA . LEU A 1 95 ? 6.702 2.726 -18.373 1.00 69.69 95 LEU A CA 1
ATOM 763 C C . LEU A 1 95 ? 6.368 3.379 -17.022 1.00 69.69 95 LEU A C 1
ATOM 765 O O . LEU A 1 95 ? 5.498 4.253 -16.956 1.00 69.69 95 LEU A O 1
ATOM 769 N N . ASN A 1 96 ? 7.062 2.968 -15.956 1.00 71.44 96 ASN A N 1
ATOM 770 C CA . ASN A 1 96 ? 7.003 3.595 -14.636 1.00 71.44 96 ASN A CA 1
ATOM 771 C C . ASN A 1 96 ? 8.028 4.737 -14.478 1.00 71.44 96 ASN A C 1
ATOM 773 O O . ASN A 1 96 ? 8.042 5.385 -13.427 1.00 71.44 96 ASN A O 1
ATOM 777 N N . LYS A 1 97 ? 8.858 5.015 -15.501 1.00 67.75 97 LYS A N 1
ATOM 778 C CA . LYS A 1 97 ? 9.757 6.184 -15.547 1.00 67.75 97 LYS A CA 1
ATOM 779 C C . LYS A 1 97 ? 8.936 7.495 -15.617 1.00 67.75 97 LYS A C 1
ATOM 781 O O . LYS A 1 97 ? 7.717 7.487 -15.795 1.00 67.75 97 LYS A O 1
ATOM 786 N N . ASN A 1 98 ? 9.594 8.642 -15.432 1.00 73.56 98 ASN A N 1
ATOM 787 C CA . ASN A 1 98 ? 9.010 9.997 -15.535 1.00 73.56 98 ASN A CA 1
ATOM 788 C C . ASN A 1 98 ? 7.975 10.389 -14.460 1.00 73.56 98 ASN A C 1
ATOM 790 O O . ASN A 1 98 ? 6.986 11.059 -14.757 1.00 73.56 98 ASN A O 1
ATOM 794 N N . ASN A 1 99 ? 8.181 10.003 -13.195 1.00 82.56 99 ASN A N 1
ATOM 795 C CA . ASN A 1 99 ? 7.326 10.409 -12.062 1.00 82.56 99 ASN A CA 1
ATOM 796 C C . ASN A 1 99 ? 5.829 10.062 -12.217 1.00 82.56 99 ASN A C 1
ATOM 798 O O . ASN A 1 99 ? 4.988 10.594 -11.489 1.00 82.56 99 ASN A O 1
ATOM 802 N N . ARG A 1 100 ? 5.471 9.150 -13.132 1.00 87.69 100 ARG A N 1
ATOM 803 C CA . ARG A 1 100 ? 4.073 8.791 -13.403 1.00 87.69 100 ARG A CA 1
ATOM 804 C C 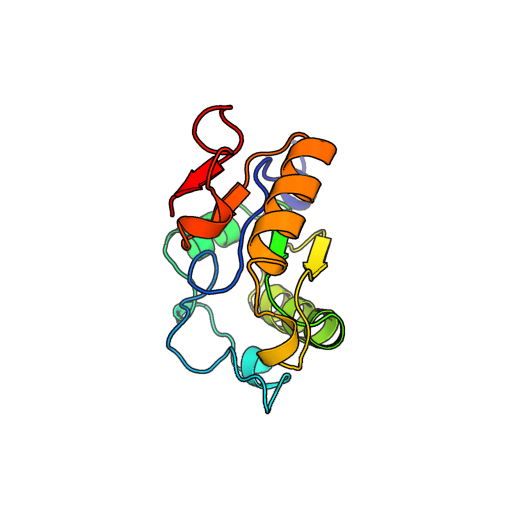. ARG A 1 100 ? 3.406 8.135 -12.197 1.00 87.69 100 ARG A C 1
ATOM 806 O O . ARG A 1 100 ? 2.274 8.482 -11.873 1.00 87.69 100 ARG A O 1
ATOM 813 N N . VAL A 1 101 ? 4.111 7.219 -11.532 1.00 91.94 101 VAL A N 1
ATOM 814 C CA . VAL A 1 101 ? 3.636 6.554 -10.309 1.00 91.94 101 VAL A CA 1
ATOM 815 C C . VAL A 1 101 ? 3.402 7.575 -9.184 1.00 91.94 101 VAL A C 1
ATOM 817 O O . VAL A 1 101 ? 2.254 7.659 -8.743 1.00 91.94 101 VAL A O 1
ATOM 820 N N . PRO A 1 102 ? 4.389 8.413 -8.789 1.00 94.31 102 PRO A N 1
ATOM 821 C CA . PRO A 1 102 ? 4.166 9.484 -7.818 1.00 94.31 102 PRO A CA 1
ATOM 822 C C . PRO A 1 102 ? 2.971 10.382 -8.155 1.00 94.31 102 PRO A C 1
ATOM 824 O O . PRO A 1 102 ? 2.074 10.542 -7.331 1.00 94.31 102 PRO A O 1
ATOM 827 N N . ARG A 1 103 ? 2.889 10.898 -9.393 1.00 94.00 103 ARG A N 1
ATOM 828 C CA . ARG A 1 103 ? 1.790 11.782 -9.830 1.00 94.00 103 ARG A CA 1
ATOM 829 C C . ARG A 1 103 ? 0.421 11.118 -9.695 1.00 94.00 103 ARG A C 1
ATOM 831 O O . ARG A 1 103 ? -0.510 11.735 -9.186 1.00 94.00 103 ARG A O 1
ATOM 838 N N . LYS A 1 104 ? 0.292 9.857 -10.121 1.00 94.88 104 LYS A N 1
ATOM 839 C CA . LYS A 1 104 ? -0.963 9.102 -9.994 1.00 94.88 104 LYS A CA 1
ATOM 840 C C . LYS A 1 104 ? -1.339 8.863 -8.538 1.00 94.88 104 LYS A C 1
ATOM 842 O O . LYS A 1 104 ? -2.507 9.029 -8.198 1.00 94.88 104 LYS A O 1
ATOM 847 N N . LYS A 1 105 ? -0.377 8.490 -7.686 1.00 96.44 105 LYS A N 1
ATOM 848 C CA . LYS A 1 105 ? -0.649 8.298 -6.257 1.00 96.44 105 LYS A CA 1
ATOM 849 C C . LYS A 1 105 ? -1.152 9.590 -5.619 1.00 96.44 105 LYS A C 1
ATOM 851 O O . LYS A 1 105 ? -2.205 9.585 -4.992 1.00 96.44 105 LYS A O 1
ATOM 856 N N . GLN A 1 106 ? -0.451 10.696 -5.859 1.00 96.69 106 GLN A N 1
ATOM 857 C CA . GLN A 1 106 ? -0.821 12.019 -5.356 1.00 96.69 106 GLN A CA 1
ATOM 858 C C . GLN A 1 106 ? -2.206 12.455 -5.835 1.00 96.69 106 GLN A C 1
ATOM 860 O O . GLN A 1 106 ? -3.003 12.941 -5.036 1.00 96.69 106 GLN A O 1
ATOM 865 N N . TRP A 1 107 ? -2.516 12.248 -7.117 1.00 96.94 107 TRP A N 1
ATOM 866 C CA . TRP A 1 107 ? -3.835 12.556 -7.666 1.00 96.94 107 TRP A CA 1
ATOM 867 C C . TRP A 1 107 ? -4.940 11.728 -6.999 1.00 96.94 107 TRP A C 1
ATOM 869 O O . TRP A 1 107 ? -5.912 12.303 -6.521 1.00 96.94 107 TRP A O 1
ATOM 879 N N . ILE A 1 108 ? -4.769 10.404 -6.878 1.00 96.75 108 ILE A N 1
ATOM 880 C CA . ILE A 1 108 ? -5.758 9.528 -6.224 1.00 96.75 108 ILE A CA 1
ATOM 881 C C . ILE A 1 108 ? -6.025 9.992 -4.796 1.00 96.75 108 ILE A C 1
ATOM 883 O O . ILE A 1 108 ? -7.180 10.135 -4.414 1.00 96.75 108 ILE A O 1
ATOM 887 N N . VAL A 1 109 ? -4.970 10.255 -4.026 1.00 96.69 109 VAL A N 1
ATOM 888 C CA . VAL A 1 109 ? -5.049 10.703 -2.628 1.00 96.69 109 VAL A CA 1
ATOM 889 C C . VAL A 1 109 ? -5.829 12.007 -2.493 1.00 96.69 109 VAL A C 1
ATOM 891 O O . VAL A 1 109 ? -6.710 12.105 -1.639 1.00 96.69 109 VAL A O 1
ATOM 894 N N . LYS A 1 110 ? -5.554 12.979 -3.371 1.00 96.31 110 LYS A N 1
ATOM 895 C CA . LYS A 1 110 ? -6.279 14.255 -3.429 1.00 96.31 110 LYS A CA 1
ATOM 896 C C . LYS A 1 110 ? -7.742 14.078 -3.837 1.00 96.31 110 LYS A C 1
ATOM 898 O O . LYS A 1 110 ? -8.591 14.809 -3.348 1.00 96.31 110 LYS A O 1
ATOM 903 N N . VAL A 1 111 ? -8.067 13.109 -4.689 1.00 96.62 111 VAL A N 1
ATOM 904 C CA . VAL A 1 111 ? -9.462 12.833 -5.073 1.00 96.62 111 VAL A CA 1
ATOM 905 C C . VAL A 1 111 ? -10.225 12.145 -3.943 1.00 96.62 111 VAL A C 1
ATOM 907 O O . VAL A 1 111 ? -11.344 12.532 -3.631 1.00 96.62 111 VAL A O 1
ATOM 910 N N . ILE A 1 112 ? -9.632 11.132 -3.305 1.00 95.25 112 ILE A N 1
ATOM 911 C CA . ILE A 1 112 ? -10.320 10.350 -2.265 1.00 95.25 112 ILE A CA 1
ATOM 912 C C . ILE A 1 112 ? -10.266 11.000 -0.877 1.00 95.25 112 ILE A C 1
ATOM 914 O O . ILE A 1 112 ? -10.904 10.481 0.035 1.00 95.25 112 ILE A O 1
ATOM 918 N N . GLN A 1 113 ? -9.481 12.073 -0.707 1.00 96.38 113 GLN A N 1
ATOM 919 C CA . GLN A 1 113 ? -9.303 12.817 0.548 1.00 96.38 113 GLN A CA 1
ATOM 920 C C . GLN A 1 113 ? -8.939 11.907 1.737 1.00 96.38 113 GLN A C 1
ATOM 922 O O . GLN A 1 113 ? -9.476 12.013 2.839 1.00 96.38 113 GLN A O 1
ATOM 927 N N . ARG A 1 114 ? -8.017 10.962 1.508 1.00 96.75 114 ARG A N 1
ATOM 928 C CA . ARG A 1 114 ? -7.504 10.039 2.534 1.00 96.75 114 ARG A CA 1
ATOM 929 C C . ARG A 1 114 ? -5.992 10.026 2.516 1.00 96.75 114 ARG A C 1
ATOM 931 O O . ARG A 1 114 ? -5.402 9.829 1.462 1.00 96.75 114 ARG A O 1
ATOM 938 N N . LYS A 1 115 ? -5.391 10.159 3.697 1.00 97.94 115 LYS A N 1
ATOM 939 C CA . LYS A 1 115 ? -3.940 10.154 3.890 1.00 97.94 115 LYS A CA 1
ATOM 940 C C . LYS A 1 115 ? -3.273 8.925 3.254 1.00 97.94 115 LYS A C 1
ATOM 942 O O . LYS A 1 115 ? -3.733 7.805 3.477 1.00 97.94 115 LYS A O 1
ATOM 947 N N . LEU A 1 116 ? -2.184 9.140 2.517 1.00 98.50 116 LEU A N 1
ATOM 948 C CA . LEU A 1 116 ? -1.282 8.101 2.025 1.00 98.50 116 LEU A CA 1
ATOM 949 C C . LEU A 1 116 ? -0.128 7.890 2.999 1.00 98.50 116 LEU A C 1
ATOM 951 O O . LEU A 1 116 ? 0.590 8.837 3.312 1.00 98.50 116 LEU A O 1
ATOM 955 N N . VAL A 1 117 ? 0.054 6.642 3.420 1.00 98.62 117 VAL A N 1
ATOM 956 C CA . VAL A 1 117 ? 1.237 6.181 4.151 1.00 98.62 117 VAL A CA 1
ATOM 957 C C . VAL A 1 117 ? 2.136 5.444 3.163 1.00 98.62 117 VAL A C 1
ATOM 959 O O . VAL A 1 117 ? 1.690 4.479 2.539 1.00 98.62 117 VAL A O 1
ATOM 962 N N . ASP A 1 118 ? 3.362 5.917 2.973 1.00 98.19 118 ASP A N 1
ATOM 963 C CA . ASP A 1 118 ? 4.285 5.431 1.937 1.00 98.19 118 ASP A CA 1
ATOM 964 C C . ASP A 1 118 ? 5.731 5.589 2.428 1.00 98.19 118 ASP A C 1
ATOM 966 O O . ASP A 1 118 ? 6.043 6.553 3.122 1.00 98.19 118 ASP A O 1
ATOM 970 N N . ASN A 1 119 ? 6.620 4.658 2.088 1.00 96.81 119 ASN A N 1
ATOM 971 C CA . ASN A 1 119 ? 8.042 4.730 2.444 1.00 96.81 119 ASN A CA 1
ATOM 972 C C . ASN A 1 119 ? 8.861 5.562 1.436 1.00 96.81 119 ASN A C 1
ATOM 974 O O . ASN A 1 119 ? 9.991 5.966 1.713 1.00 96.81 119 ASN A O 1
ATOM 978 N N . GLU A 1 120 ? 8.327 5.819 0.239 1.00 94.25 120 GLU A N 1
ATOM 979 C CA . GLU A 1 120 ? 9.008 6.573 -0.810 1.00 94.25 120 GLU A CA 1
ATOM 980 C C . GLU A 1 120 ? 8.604 8.054 -0.762 1.00 94.25 120 GLU A C 1
ATOM 982 O O . GLU A 1 120 ? 7.517 8.456 -1.188 1.00 94.25 120 GLU A O 1
ATOM 987 N N . LYS A 1 121 ? 9.535 8.904 -0.305 1.00 94.88 121 LYS A N 1
ATOM 988 C CA . LYS A 1 121 ? 9.341 10.360 -0.168 1.00 94.88 121 LYS A CA 1
ATOM 989 C C . LYS A 1 121 ? 8.794 11.021 -1.436 1.00 94.88 121 LYS A C 1
ATOM 991 O O . LYS A 1 121 ? 7.981 11.941 -1.345 1.00 94.88 121 LYS A O 1
ATOM 996 N N . ARG A 1 122 ? 9.187 10.561 -2.630 1.00 94.50 122 ARG A N 1
ATOM 997 C CA . ARG A 1 122 ? 8.689 11.128 -3.898 1.00 94.50 122 ARG A CA 1
ATOM 998 C C . ARG A 1 122 ? 7.185 10.941 -4.078 1.00 94.50 122 ARG A C 1
ATOM 1000 O O . ARG A 1 122 ? 6.544 11.827 -4.640 1.00 94.50 122 ARG A O 1
ATOM 1007 N N . ASN A 1 123 ? 6.611 9.844 -3.582 1.00 95.19 123 ASN A N 1
ATOM 1008 C CA . ASN A 1 123 ? 5.166 9.608 -3.627 1.00 95.19 123 ASN A CA 1
ATOM 1009 C C . ASN A 1 123 ? 4.405 10.607 -2.741 1.00 95.19 123 ASN A C 1
ATOM 1011 O O . ASN A 1 123 ? 3.269 10.955 -3.054 1.00 95.19 123 ASN A O 1
ATOM 1015 N N . LEU A 1 124 ? 5.054 11.125 -1.696 1.00 96.94 124 LEU A N 1
ATOM 1016 C CA . LEU A 1 124 ? 4.464 11.998 -0.679 1.00 96.94 124 LEU A CA 1
ATOM 1017 C C . LEU A 1 124 ? 4.678 13.498 -0.919 1.00 96.94 124 LEU A C 1
ATOM 1019 O O . LEU A 1 124 ? 4.134 14.317 -0.174 1.00 96.94 124 LEU A O 1
ATOM 1023 N N . LYS A 1 125 ? 5.451 13.878 -1.943 1.00 95.19 125 LYS A N 1
ATOM 1024 C CA . LYS A 1 125 ? 5.754 15.285 -2.244 1.00 95.19 125 LYS A CA 1
ATOM 1025 C C . LYS A 1 125 ? 4.466 16.110 -2.391 1.00 95.19 125 LYS A C 1
ATOM 1027 O O . LYS A 1 125 ? 3.595 15.763 -3.187 1.00 95.19 125 LYS A O 1
ATOM 1032 N N . GLY A 1 126 ? 4.354 17.190 -1.616 1.00 94.19 126 GLY A N 1
ATOM 1033 C CA . GLY A 1 126 ? 3.178 18.066 -1.567 1.00 94.19 126 GLY A CA 1
ATOM 1034 C C . GLY A 1 126 ? 1.927 17.461 -0.911 1.00 94.19 126 GLY A C 1
ATOM 1035 O O . GLY A 1 126 ? 0.928 18.158 -0.788 1.00 94.19 126 GLY A O 1
ATOM 1036 N N . LEU A 1 127 ? 1.938 16.184 -0.498 1.00 96.94 127 LEU A N 1
ATOM 1037 C CA . LEU A 1 127 ? 0.855 15.582 0.294 1.00 96.94 127 LEU A CA 1
ATOM 1038 C C . LEU A 1 127 ? 1.051 15.821 1.792 1.00 96.94 127 LEU A C 1
ATOM 1040 O O . LEU A 1 127 ? 0.072 16.044 2.498 1.00 96.94 127 LEU A O 1
ATOM 1044 N N . ILE A 1 128 ? 2.300 15.777 2.267 1.00 95.81 128 ILE A N 1
ATOM 1045 C CA . ILE A 1 128 ? 2.644 16.016 3.679 1.00 95.81 128 ILE A CA 1
ATOM 1046 C C . ILE A 1 128 ? 2.207 17.425 4.103 1.00 95.81 128 ILE A C 1
ATOM 1048 O O . ILE A 1 128 ? 1.536 17.573 5.118 1.00 95.81 128 ILE A O 1
ATOM 1052 N N . GLU A 1 129 ? 2.508 18.431 3.279 1.00 95.31 129 GLU A N 1
ATOM 1053 C CA . GLU A 1 129 ? 2.174 19.846 3.520 1.00 95.31 129 GLU A CA 1
ATOM 1054 C C . GLU A 1 129 ? 0.666 20.090 3.690 1.00 95.31 129 GLU A C 1
ATOM 1056 O O . GLU A 1 129 ? 0.263 20.968 4.442 1.00 95.31 129 GLU A O 1
ATOM 1061 N N . ILE A 1 130 ? -0.174 19.284 3.032 1.00 96.19 130 ILE A N 1
ATOM 1062 C CA . ILE A 1 130 ? -1.641 19.396 3.082 1.00 96.19 130 ILE A CA 1
ATOM 1063 C C . ILE A 1 130 ? -2.290 18.345 4.001 1.00 96.19 130 ILE A C 1
ATOM 1065 O O . ILE A 1 130 ? -3.492 18.106 3.918 1.00 96.19 130 ILE A O 1
ATOM 1069 N N . GLY A 1 131 ? -1.503 17.655 4.837 1.00 96.44 131 GLY A N 1
ATOM 1070 C CA . GLY A 1 131 ? -1.998 16.655 5.795 1.00 96.44 131 GLY A CA 1
ATOM 1071 C C . GLY A 1 131 ? -2.477 15.329 5.182 1.00 96.44 131 GLY A C 1
ATOM 1072 O O . GLY A 1 131 ? -3.028 14.480 5.887 1.00 96.44 131 GLY A O 1
ATOM 1073 N N . LEU A 1 132 ? -2.252 15.114 3.882 1.00 97.81 132 LEU A N 1
ATOM 1074 C CA . LEU A 1 132 ? -2.640 13.902 3.151 1.00 97.81 132 LEU A CA 1
ATOM 1075 C C . LEU A 1 132 ? -1.478 12.924 2.920 1.00 97.81 132 LEU A C 1
ATOM 1077 O O . LEU A 1 132 ? -1.659 11.914 2.240 1.00 97.81 132 LEU A O 1
ATOM 1081 N N . GLY A 1 133 ? -0.294 13.192 3.464 1.00 97.31 133 GLY A N 1
ATOM 1082 C CA . GLY A 1 133 ? 0.877 12.323 3.360 1.00 97.31 133 GLY A CA 1
ATOM 1083 C C . GLY A 1 133 ? 1.474 12.009 4.724 1.00 97.31 133 GLY A C 1
ATOM 1084 O O . GLY A 1 133 ? 1.487 12.859 5.610 1.00 97.31 133 GLY A O 1
ATOM 1085 N N . GLU A 1 134 ? 1.980 10.793 4.879 1.00 97.94 134 GLU A N 1
ATOM 1086 C CA . GLU A 1 134 ? 2.730 10.344 6.048 1.00 97.94 134 GLU A CA 1
ATOM 1087 C C . GLU A 1 134 ? 3.855 9.424 5.584 1.00 97.94 134 GLU A C 1
ATOM 1089 O O . GLU A 1 134 ? 3.621 8.449 4.866 1.00 97.94 134 GLU A O 1
ATOM 1094 N N . LEU A 1 135 ? 5.083 9.789 5.947 1.00 97.19 135 LEU A N 1
ATOM 1095 C CA . LEU A 1 135 ? 6.256 8.980 5.652 1.00 97.19 135 LEU A CA 1
ATOM 1096 C C . LEU A 1 135 ? 6.310 7.820 6.641 1.00 97.19 135 LEU A C 1
ATOM 1098 O O . LEU A 1 135 ? 6.252 8.052 7.849 1.00 97.19 135 LEU A O 1
ATOM 1102 N N . TYR A 1 136 ? 6.410 6.608 6.103 1.00 93.94 136 TYR A N 1
ATOM 1103 C CA . TYR A 1 136 ? 6.661 5.391 6.867 1.00 93.94 136 TYR A CA 1
ATOM 1104 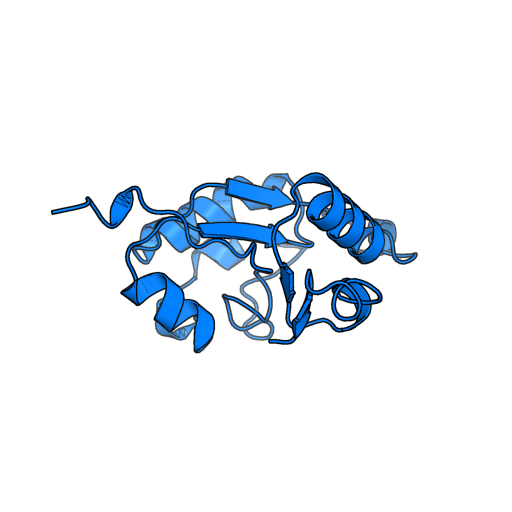C C . TYR A 1 136 ? 8.155 5.081 6.952 1.00 93.94 136 TYR A C 1
ATOM 1106 O O . TYR A 1 136 ? 8.819 5.141 5.889 1.00 93.94 136 TYR A O 1
#

Secondary structure (DSSP, 8-state):
---GGGPEEEEEE-SBTTTB-TTSSS-BTTBGGGGGG--GGGB-HHHHHHHHH--EEEEEESS-GGGHHHHHHHHHHTT--EEEEEE-S-SSGGGGTTTHHHHHHHHHHHHHT-PEEES-HHHHTTTTTTT-EEE-

pLDDT: mean 92.05, std 9.1, range [50.84, 98.62]